Protein AF-A0A1H0U554-F1 (afdb_monomer)

Foldseek 3Di:
DKAKAAAAPPAPDLKAAQPPDDPDLLNLLQVVQAVQPQNDAQQRSLCCSCCPVVVNNVDPSVPDDPLAHCRSYYRQWMWIQDPVRGIHIDISPDPVVVCLVPDPVYHYDYRDHPPPPPD

Organism: NCBI:txid91360

Mean predicted aligned error: 6.09 Å

Solvent-acces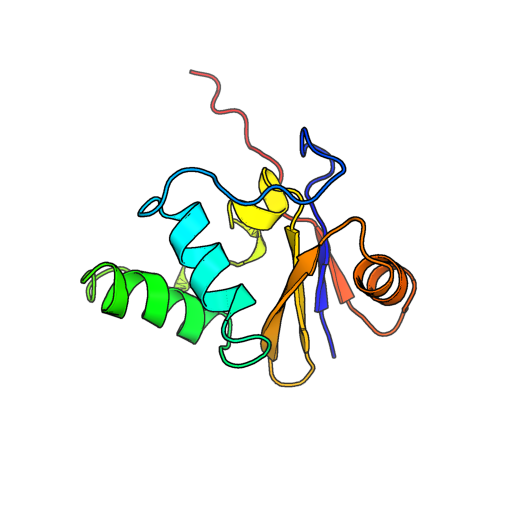sible surface area (backbone atoms only — not comparable to full-atom values): 6569 Å² total; per-residue (Å²): 109,30,33,34,33,39,45,21,90,85,27,93,38,82,47,52,53,78,63,85,53,82,86,36,75,62,24,52,54,48,54,54,28,73,76,35,59,54,68,34,34,73,67,54,42,45,41,46,54,36,30,63,75,61,66,37,73,87,58,77,52,88,79,64,52,80,50,73,37,57,45,22,41,58,23,16,25,20,37,41,27,42,68,85,47,20,31,25,66,36,44,52,70,36,71,66,40,50,50,54,69,68,36,81,78,37,44,76,40,72,20,55,72,81,76,75,77,81,128

Nearest PDB structures (foldseek):
  8fk9-assembly1_C  TM=7.932E-01  e=4.064E+00  Homo sapiens
  4j7b-assembly2_E  TM=6.480E-01  e=4.641E+00  Danio rerio
  3qur-assembly1_A-2  TM=4.393E-01  e=3.331E+00  Streptomyces wedmorensis
  3qvf-assembly1_A-2  TM=4.359E-01  e=3.559E+00  Streptomyces wedmorensis

InterPro domains:
  IPR046155 Protein of unknown function DUF6157 [PF19654] (3-116)

Secondary structure (DSSP, 8-state):
--EEEEPPTT-S-SS----SSTTSHHHHHHHHHHHSTTT-BHHHHHHIIIIIIT--TTS-GGG--GGG-HHHHHS-EEEEE-TTSBEEEEETTSHHHHHHHH-TTSEEEEPPP------

Structure (mmCIF, N/CA/C/O backbone):
data_AF-A0A1H0U554-F1
#
_entry.id   AF-A0A1H0U554-F1
#
loop_
_atom_site.group_PDB
_atom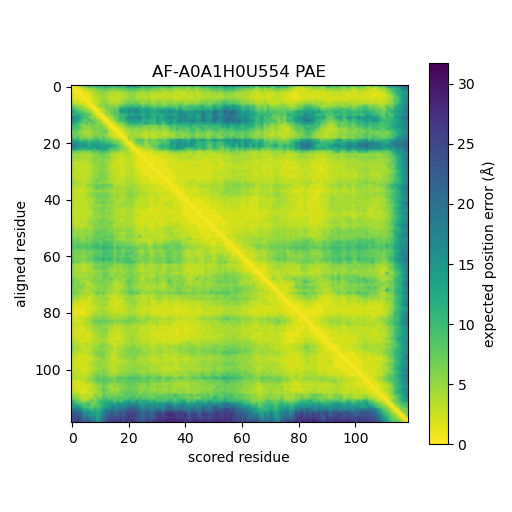_site.id
_atom_site.type_symbol
_atom_site.label_atom_id
_atom_site.label_alt_id
_atom_site.label_comp_id
_atom_site.label_asym_id
_atom_site.label_entity_id
_atom_site.label_seq_id
_atom_site.pdbx_PDB_ins_code
_atom_site.Cartn_x
_atom_site.Cartn_y
_atom_site.Cartn_z
_atom_site.occupancy
_atom_site.B_iso_or_equiv
_atom_site.auth_seq_id
_atom_site.auth_comp_id
_atom_site.auth_asym_id
_atom_site.auth_atom_id
_atom_site.pdbx_PDB_model_num
ATOM 1 N N . MET A 1 1 ? -0.968 -0.424 16.597 1.00 83.56 1 MET A N 1
ATOM 2 C CA . MET A 1 1 ? -2.000 0.418 15.942 1.00 83.56 1 MET A CA 1
ATOM 3 C C . MET A 1 1 ? -1.910 0.300 14.435 1.00 83.56 1 MET A C 1
ATOM 5 O O . MET A 1 1 ? -0.951 0.778 13.817 1.00 83.56 1 MET A O 1
ATOM 9 N N . GLU A 1 2 ? -2.939 -0.330 13.890 1.00 92.75 2 GLU A N 1
ATOM 10 C CA . GLU A 1 2 ? -3.166 -0.532 12.467 1.00 92.75 2 GLU A CA 1
ATOM 11 C C . GLU A 1 2 ? -3.671 0.742 11.795 1.00 92.75 2 GLU A C 1
ATOM 13 O O . GLU A 1 2 ? -4.188 1.661 12.442 1.00 92.75 2 GLU A O 1
ATOM 18 N N . GLN A 1 3 ? -3.475 0.834 10.484 1.00 94.12 3 GLN A N 1
ATOM 19 C CA . GLN A 1 3 ? -3.887 1.991 9.707 1.00 94.12 3 GLN A CA 1
ATOM 20 C C . GLN A 1 3 ? -4.450 1.549 8.362 1.00 94.12 3 GLN A C 1
ATOM 22 O O . GLN A 1 3 ? -3.851 0.737 7.665 1.00 94.12 3 GLN A O 1
ATOM 27 N N . LEU A 1 4 ? -5.564 2.144 7.957 1.00 92.88 4 LEU A N 1
ATOM 28 C CA . LEU A 1 4 ? -6.166 1.930 6.650 1.00 92.88 4 LEU A CA 1
ATOM 29 C C . LEU A 1 4 ? -6.064 3.215 5.844 1.00 92.88 4 LEU A C 1
ATOM 31 O O . LEU A 1 4 ? -6.585 4.253 6.250 1.00 92.88 4 LEU A O 1
ATOM 35 N N . ILE A 1 5 ? -5.418 3.151 4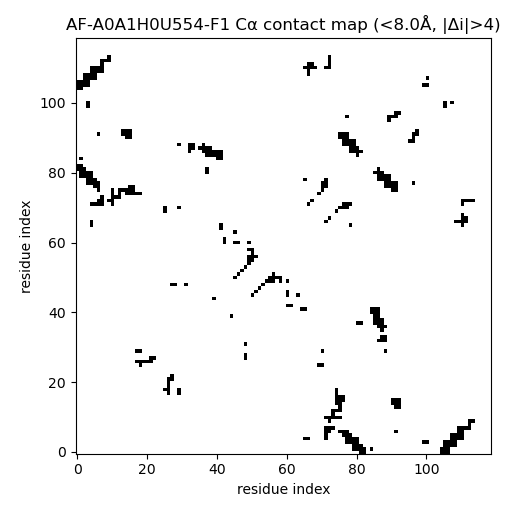.687 1.00 91.62 5 ILE A N 1
ATOM 36 C CA . ILE A 1 5 ? -5.478 4.218 3.699 1.00 91.62 5 ILE A CA 1
ATOM 37 C C . ILE A 1 5 ? -6.698 3.971 2.833 1.00 91.62 5 ILE A C 1
ATOM 39 O O . ILE A 1 5 ? -6.715 3.036 2.029 1.00 91.62 5 ILE A O 1
ATOM 43 N N . THR A 1 6 ? -7.709 4.810 3.022 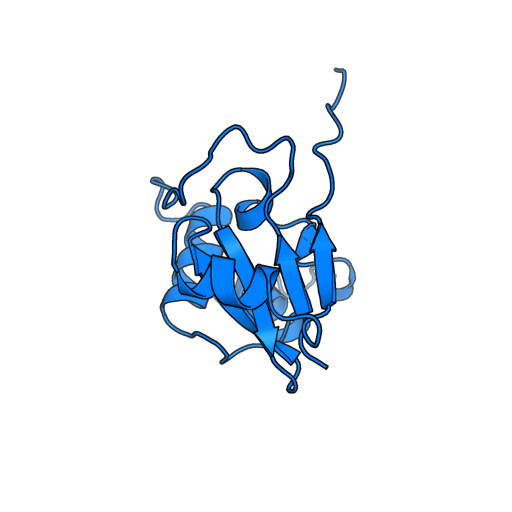1.00 89.06 6 THR A N 1
ATOM 44 C CA . THR A 1 6 ? -8.945 4.736 2.254 1.00 89.06 6 THR A CA 1
ATOM 45 C C . THR A 1 6 ? -8.746 5.345 0.874 1.00 89.06 6 THR A C 1
ATOM 47 O O . THR A 1 6 ? -7.880 6.208 0.665 1.00 89.06 6 THR A O 1
ATOM 50 N N . ILE A 1 7 ? -9.549 4.879 -0.080 1.00 85.62 7 ILE A N 1
ATOM 51 C CA . ILE A 1 7 ? -9.584 5.468 -1.417 1.00 85.62 7 ILE A CA 1
ATOM 52 C C . ILE A 1 7 ? -9.952 6.956 -1.335 1.00 85.62 7 ILE A C 1
ATOM 54 O O . ILE A 1 7 ? -10.632 7.396 -0.407 1.00 85.62 7 ILE A O 1
ATOM 58 N N . SER A 1 8 ? -9.460 7.749 -2.284 1.00 77.12 8 SER A N 1
ATOM 59 C CA . SER A 1 8 ? -9.823 9.167 -2.374 1.00 77.12 8 SER A CA 1
ATOM 60 C C . SER A 1 8 ? -11.327 9.304 -2.622 1.00 77.12 8 SER A C 1
ATOM 62 O O . SER A 1 8 ? -11.848 8.618 -3.494 1.00 77.12 8 SER A O 1
ATOM 64 N N . GLU A 1 9 ? -12.001 10.231 -1.934 1.00 65.69 9 GLU A N 1
ATOM 65 C CA . GLU A 1 9 ? -13.406 10.584 -2.228 1.00 65.69 9 GLU A CA 1
ATOM 66 C C . GLU A 1 9 ? -13.570 11.042 -3.688 1.00 65.69 9 GLU A C 1
ATOM 68 O O . GLU A 1 9 ? -14.557 10.726 -4.337 1.00 65.69 9 GLU A O 1
ATOM 73 N N . ASP A 1 10 ? -12.546 11.709 -4.234 1.00 65.75 10 ASP A N 1
ATOM 74 C CA . ASP A 1 10 ? -12.465 12.109 -5.648 1.00 65.75 10 ASP A CA 1
ATOM 75 C C . ASP A 1 10 ? -12.079 10.967 -6.618 1.00 65.75 10 ASP A C 1
ATOM 77 O O . ASP A 1 10 ? -11.713 11.233 -7.768 1.00 65.75 10 ASP A O 1
ATOM 81 N N . SER A 1 11 ? -12.030 9.706 -6.170 1.00 62.16 11 SER A N 1
ATOM 82 C CA . SER A 1 11 ? -11.699 8.592 -7.064 1.00 62.16 11 SER A CA 1
ATOM 83 C C . SER A 1 11 ? -12.857 8.377 -8.045 1.00 62.16 11 SER A C 1
ATOM 85 O O . SER A 1 11 ? -13.995 8.232 -7.609 1.00 62.16 11 SER A O 1
ATOM 87 N N . PRO A 1 12 ? -12.603 8.295 -9.364 1.00 61.19 12 PRO A N 1
ATOM 88 C CA . PRO A 1 12 ? -13.653 8.061 -10.360 1.00 61.19 12 PRO A CA 1
ATOM 89 C C . PRO A 1 12 ? -14.228 6.635 -10.309 1.00 61.19 12 PRO A C 1
ATOM 91 O O . PRO A 1 12 ? -15.078 6.283 -11.122 1.00 61.19 12 PRO A O 1
ATOM 94 N N . THR A 1 13 ? -13.720 5.793 -9.409 1.00 66.56 13 THR A N 1
ATOM 95 C CA . THR A 1 13 ? -13.935 4.349 -9.384 1.00 66.56 13 THR A CA 1
ATOM 96 C C . THR A 1 13 ? -14.373 3.898 -7.999 1.00 66.56 13 THR A C 1
ATOM 98 O O . THR A 1 13 ? -13.712 4.178 -6.997 1.00 66.56 13 THR A O 1
ATOM 101 N N . THR A 1 14 ? -15.495 3.184 -7.966 1.00 69.12 14 THR A N 1
ATOM 102 C CA . THR A 1 14 ? -16.053 2.515 -6.780 1.00 69.12 14 THR A CA 1
ATOM 103 C C . THR A 1 14 ? -15.614 1.057 -6.665 1.00 69.12 14 THR A C 1
ATOM 105 O O . THR A 1 14 ? -15.933 0.405 -5.676 1.00 69.12 14 THR A O 1
ATOM 108 N N . THR A 1 15 ? -14.877 0.559 -7.658 1.00 76.44 15 THR A N 1
ATOM 109 C CA . THR A 1 15 ? -14.323 -0.794 -7.717 1.00 76.44 15 THR A CA 1
ATOM 110 C C . THR A 1 15 ? -12.822 -0.739 -7.947 1.00 76.44 15 THR A C 1
ATOM 112 O O . THR A 1 15 ? -12.299 0.192 -8.571 1.00 76.44 15 THR A O 1
ATOM 115 N N . SER A 1 16 ? -12.128 -1.767 -7.480 1.00 83.81 16 SER A N 1
ATOM 116 C CA . SER A 1 16 ? -10.687 -1.891 -7.638 1.00 83.81 16 SER A CA 1
ATOM 117 C C . SER A 1 16 ? -10.336 -2.290 -9.063 1.00 83.81 16 SER A C 1
ATOM 119 O O . SER A 1 16 ? -10.739 -3.338 -9.556 1.00 83.81 16 SER A O 1
ATOM 121 N N . ILE A 1 17 ? -9.579 -1.437 -9.746 1.00 84.62 17 ILE A N 1
ATOM 122 C CA . ILE A 1 17 ? -9.157 -1.650 -11.130 1.00 84.62 17 ILE A CA 1
ATOM 123 C C . ILE A 1 17 ? -7.695 -2.068 -11.134 1.00 84.62 17 ILE A C 1
ATOM 125 O O . ILE A 1 17 ? -6.830 -1.365 -10.606 1.00 84.62 17 ILE A O 1
ATOM 129 N N . ILE A 1 18 ? -7.405 -3.209 -11.748 1.00 84.75 18 ILE A N 1
ATOM 130 C CA . ILE A 1 18 ? -6.031 -3.633 -12.010 1.00 84.75 18 ILE A CA 1
ATOM 131 C C . ILE A 1 18 ? -5.487 -2.746 -13.140 1.00 84.75 18 ILE A C 1
ATOM 133 O O . ILE A 1 18 ? -6.133 -2.645 -14.182 1.00 84.75 18 ILE A O 1
ATOM 137 N N . PRO A 1 19 ? -4.341 -2.064 -12.968 1.00 81.12 19 PRO A N 1
ATOM 138 C CA . PRO A 1 19 ? -3.747 -1.294 -14.057 1.00 81.12 19 PRO A CA 1
ATOM 139 C C . PRO A 1 19 ? -3.477 -2.202 -15.269 1.00 81.12 19 PRO A C 1
ATOM 141 O O . PRO A 1 19 ? -2.817 -3.217 -15.117 1.00 81.12 19 PRO A O 1
ATOM 144 N N . GLU A 1 20 ? -3.963 -1.855 -16.461 1.00 72.75 20 GLU A N 1
ATOM 145 C CA . GLU A 1 20 ? -3.868 -2.749 -17.634 1.00 72.75 20 GLU A CA 1
ATOM 146 C C . GLU A 1 20 ? -2.465 -2.810 -18.259 1.00 72.75 20 GLU A C 1
ATOM 148 O O . GLU A 1 20 ? -2.106 -3.810 -18.868 1.00 72.75 20 GLU A O 1
ATOM 153 N N . ASN A 1 21 ? -1.660 -1.753 -18.107 1.00 75.75 21 ASN A N 1
ATOM 154 C CA . ASN A 1 21 ? -0.343 -1.668 -18.741 1.00 75.75 21 ASN A CA 1
ATOM 155 C C . ASN A 1 21 ? 0.752 -2.266 -17.853 1.00 75.75 21 ASN A C 1
ATOM 157 O O . ASN A 1 21 ? 1.244 -1.599 -16.921 1.00 75.75 21 ASN A O 1
ATOM 161 N N . ASP A 1 22 ? 1.168 -3.480 -18.198 1.00 67.88 22 ASP A N 1
ATOM 162 C CA . ASP A 1 22 ? 2.341 -4.143 -17.654 1.00 67.88 22 ASP A CA 1
ATOM 163 C C . ASP A 1 22 ? 3.593 -3.275 -17.879 1.00 67.88 22 ASP A C 1
ATOM 165 O O . ASP A 1 22 ? 3.839 -2.701 -18.936 1.00 67.88 22 ASP A O 1
ATOM 169 N N . GLY A 1 23 ? 4.352 -3.041 -16.807 1.00 70.50 23 GLY A N 1
ATOM 170 C CA . GLY A 1 23 ? 5.530 -2.163 -16.832 1.00 70.50 23 GLY A CA 1
ATOM 171 C C . GLY A 1 23 ? 5.279 -0.687 -16.489 1.00 70.50 23 GLY A C 1
ATOM 172 O O . GLY A 1 23 ? 6.236 0.068 -16.287 1.00 70.50 23 GLY A O 1
ATOM 173 N N . THR A 1 24 ? 4.028 -0.247 -16.314 1.00 84.00 24 THR A N 1
ATOM 174 C CA . THR A 1 24 ? 3.770 1.088 -15.745 1.00 84.00 24 THR A CA 1
ATOM 175 C C . THR A 1 24 ? 4.003 1.119 -14.232 1.00 84.00 24 THR A C 1
ATOM 177 O O . THR A 1 24 ? 3.853 0.126 -13.522 1.00 84.00 24 THR A O 1
ATOM 180 N N . LEU A 1 25 ? 4.350 2.294 -13.688 1.00 85.12 25 LEU A N 1
ATOM 181 C CA . LEU A 1 25 ? 4.593 2.451 -12.247 1.00 85.12 25 LEU A CA 1
ATOM 182 C C . LEU A 1 25 ? 3.400 2.018 -11.362 1.00 85.12 25 LEU A C 1
ATOM 184 O O . LEU A 1 25 ? 3.656 1.461 -10.294 1.00 85.12 25 LEU A O 1
ATOM 188 N N . PRO A 1 26 ? 2.124 2.269 -11.725 1.00 86.38 26 PRO A N 1
ATOM 189 C CA . PRO A 1 26 ? 0.984 1.744 -10.977 1.00 86.38 26 PRO A CA 1
ATOM 190 C C . PRO A 1 26 ? 0.890 0.216 -11.017 1.00 86.38 26 PRO A C 1
ATOM 192 O O . PRO A 1 26 ? 0.651 -0.371 -9.965 1.00 86.38 26 PRO A O 1
ATOM 195 N N . TYR A 1 27 ? 1.128 -0.409 -12.177 1.00 89.06 27 TYR A N 1
ATOM 196 C CA . TYR A 1 27 ? 1.108 -1.868 -12.320 1.00 89.06 27 TYR A CA 1
ATOM 197 C C . TYR A 1 27 ? 2.185 -2.533 -11.469 1.00 89.06 27 TYR A C 1
ATOM 199 O O . TYR A 1 27 ? 1.879 -3.384 -10.647 1.00 89.06 27 TYR A O 1
ATOM 207 N N . LEU A 1 28 ? 3.430 -2.060 -11.565 1.00 89.56 28 LEU A N 1
ATOM 208 C CA . LEU A 1 28 ? 4.543 -2.597 -10.778 1.00 89.56 28 LEU A CA 1
ATOM 209 C C . LEU A 1 28 ? 4.264 -2.533 -9.266 1.00 89.56 28 LEU A C 1
ATOM 211 O O . LEU A 1 28 ? 4.567 -3.456 -8.516 1.00 89.56 28 LEU A O 1
ATOM 215 N N . LYS A 1 29 ? 3.668 -1.428 -8.804 1.00 89.69 29 LYS A N 1
ATOM 216 C CA . LYS A 1 29 ? 3.265 -1.262 -7.400 1.00 89.69 29 LYS A CA 1
ATOM 217 C C . LYS A 1 29 ? 2.167 -2.243 -7.000 1.00 89.69 29 LYS A C 1
ATOM 219 O O . LYS A 1 29 ? 2.211 -2.758 -5.889 1.00 89.69 29 LYS A O 1
ATOM 224 N N . TYR A 1 30 ? 1.194 -2.455 -7.881 1.00 91.56 30 TYR A N 1
ATOM 225 C CA . TYR A 1 30 ? 0.125 -3.426 -7.683 1.00 91.56 30 TYR A CA 1
ATOM 226 C C . TYR A 1 30 ? 0.692 -4.847 -7.593 1.00 91.56 30 TYR A C 1
ATOM 228 O O . TYR A 1 30 ? 0.471 -5.524 -6.595 1.00 91.56 30 TYR A O 1
ATOM 236 N N . GLU A 1 31 ? 1.502 -5.249 -8.570 1.00 91.38 31 GLU A N 1
ATOM 237 C CA . GLU A 1 31 ? 2.097 -6.582 -8.688 1.00 91.38 31 GLU A CA 1
ATOM 238 C C . GLU A 1 31 ? 2.933 -6.968 -7.456 1.00 91.38 31 GLU A C 1
ATOM 240 O O . GLU A 1 31 ? 2.789 -8.066 -6.914 1.00 91.38 31 GLU A O 1
ATOM 245 N N . ILE A 1 32 ? 3.772 -6.052 -6.961 1.00 91.19 32 ILE A N 1
ATOM 246 C CA . ILE A 1 32 ? 4.606 -6.301 -5.776 1.00 91.19 32 ILE A CA 1
ATOM 247 C C . ILE A 1 32 ? 3.744 -6.511 -4.529 1.00 91.19 32 ILE A C 1
ATOM 249 O O . ILE A 1 32 ? 4.027 -7.415 -3.744 1.00 91.19 32 ILE A O 1
ATOM 253 N N . LEU A 1 33 ? 2.703 -5.693 -4.344 1.00 91.81 33 LEU A N 1
ATOM 254 C CA . LEU A 1 33 ? 1.867 -5.728 -3.142 1.00 91.81 33 LEU A CA 1
ATOM 255 C C . LEU A 1 33 ? 0.852 -6.867 -3.153 1.00 91.81 33 LEU A C 1
ATOM 257 O O . LEU A 1 33 ? 0.588 -7.425 -2.091 1.00 91.81 33 LEU A O 1
ATOM 261 N N . ILE A 1 34 ? 0.309 -7.226 -4.320 1.00 90.62 34 ILE A N 1
ATOM 262 C CA . ILE A 1 34 ? -0.608 -8.363 -4.442 1.00 90.62 34 ILE A CA 1
ATOM 263 C C . ILE A 1 34 ? 0.131 -9.691 -4.252 1.00 90.62 34 ILE A C 1
ATOM 265 O O . ILE A 1 34 ? -0.398 -10.597 -3.618 1.00 90.62 34 ILE A O 1
ATOM 269 N N . SER A 1 35 ? 1.374 -9.784 -4.736 1.00 91.88 35 SER A N 1
ATOM 270 C CA . SER A 1 35 ? 2.194 -10.993 -4.595 1.00 91.88 35 SER A CA 1
ATOM 271 C C . SER A 1 35 ? 2.809 -11.132 -3.200 1.00 91.88 35 SER A C 1
ATOM 273 O O . SER A 1 35 ? 3.122 -12.240 -2.780 1.00 91.88 35 SER A O 1
ATOM 275 N N . ASN A 1 36 ? 2.991 -10.021 -2.472 1.00 92.62 36 ASN A N 1
ATOM 276 C CA . ASN A 1 36 ? 3.676 -9.996 -1.175 1.00 92.62 36 ASN A CA 1
ATOM 277 C C . ASN A 1 36 ? 2.898 -9.190 -0.113 1.00 92.62 36 ASN A C 1
ATOM 279 O O . ASN A 1 36 ? 3.410 -8.186 0.407 1.00 92.62 36 ASN A O 1
ATOM 283 N N . PRO A 1 37 ? 1.669 -9.603 0.244 1.00 92.19 37 PRO A N 1
ATOM 284 C CA . PRO A 1 37 ? 0.884 -8.916 1.263 1.00 92.19 37 PRO A CA 1
ATOM 285 C C . PRO A 1 37 ? 1.584 -8.990 2.628 1.00 92.19 37 PRO A C 1
ATOM 287 O O . PRO A 1 37 ? 2.042 -10.048 3.053 1.00 92.19 37 PRO A O 1
ATOM 290 N N . TYR A 1 38 ? 1.683 -7.856 3.326 1.00 92.44 38 TYR A N 1
ATOM 291 C CA . TYR A 1 38 ? 2.366 -7.719 4.622 1.00 92.44 38 TYR A CA 1
ATOM 292 C C . TYR A 1 38 ? 3.835 -8.181 4.629 1.00 92.44 38 TYR A C 1
ATOM 294 O O . TYR A 1 38 ? 4.384 -8.560 5.670 1.00 92.44 38 TYR A O 1
ATOM 302 N N . CYS A 1 39 ? 4.504 -8.131 3.479 1.00 93.19 39 CYS A N 1
ATOM 303 C CA . CYS A 1 39 ? 5.934 -8.403 3.404 1.00 93.19 39 CYS A CA 1
ATOM 304 C C . CYS A 1 39 ? 6.753 -7.141 3.700 1.00 93.19 39 CYS A C 1
ATOM 306 O O . CYS A 1 39 ? 7.645 -7.172 4.544 1.00 93.19 39 CYS A O 1
ATOM 308 N N . TYR A 1 40 ? 6.385 -6.023 3.071 1.00 92.44 40 TYR A N 1
ATOM 309 C CA . TYR A 1 40 ? 7.165 -4.787 3.079 1.00 92.44 40 TYR A CA 1
ATOM 310 C C . TYR A 1 40 ? 6.583 -3.721 4.004 1.00 92.44 40 TYR A C 1
ATOM 312 O O . TYR A 1 40 ? 5.366 -3.598 4.138 1.00 92.44 40 TYR A O 1
ATOM 320 N N . THR A 1 41 ? 7.448 -2.891 4.581 1.00 93.06 41 THR A N 1
ATOM 321 C CA . THR A 1 41 ? 7.064 -1.596 5.168 1.00 93.06 41 THR A CA 1
ATOM 322 C C . THR A 1 41 ? 6.954 -0.494 4.101 1.00 93.06 41 THR A C 1
ATOM 324 O O . THR A 1 41 ? 7.382 -0.686 2.964 1.00 93.06 41 THR A O 1
ATOM 327 N N . GLU A 1 42 ? 6.407 0.689 4.437 1.00 90.12 42 GLU A N 1
ATOM 328 C CA . GLU A 1 42 ? 6.304 1.834 3.499 1.00 90.12 42 GLU A CA 1
ATOM 329 C C . GLU A 1 42 ? 7.6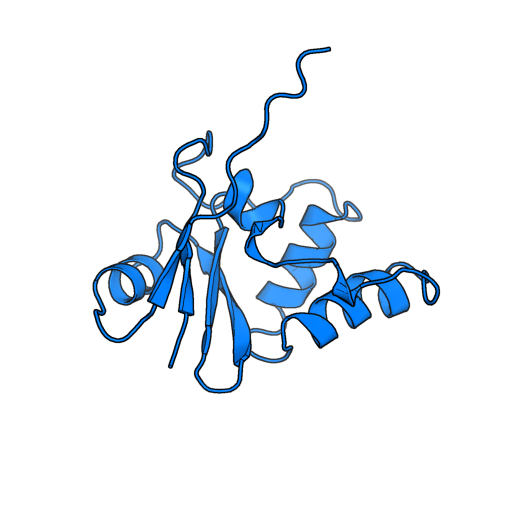48 2.142 2.816 1.00 90.12 42 GLU A C 1
ATOM 331 O O . GLU A 1 42 ? 7.721 2.257 1.590 1.00 90.12 42 GLU A O 1
ATOM 336 N N . LEU A 1 43 ? 8.719 2.251 3.607 1.00 90.94 43 LEU A N 1
ATOM 337 C CA . LEU A 1 43 ? 10.046 2.591 3.103 1.00 90.94 43 LEU A CA 1
ATOM 338 C C . LEU A 1 43 ? 10.631 1.465 2.245 1.00 90.94 43 LEU A C 1
ATOM 340 O O . LEU A 1 43 ? 11.144 1.731 1.159 1.00 90.94 43 LEU A O 1
ATOM 344 N N . GLU A 1 44 ? 10.554 0.219 2.717 1.00 92.56 44 GLU A N 1
ATOM 345 C CA . GLU A 1 44 ? 11.063 -0.950 1.991 1.00 92.56 44 GLU A CA 1
ATOM 346 C C . GLU A 1 44 ? 10.341 -1.145 0.665 1.00 92.56 44 GLU A C 1
ATOM 348 O O . GLU A 1 44 ? 10.986 -1.391 -0.348 1.00 92.56 44 GLU A O 1
ATOM 353 N N . PHE A 1 45 ? 9.028 -0.934 0.638 1.00 92.88 45 PHE A N 1
ATOM 354 C CA . PHE A 1 45 ? 8.245 -0.997 -0.585 1.00 92.88 45 PHE A CA 1
ATOM 355 C C . PHE A 1 45 ? 8.714 0.034 -1.618 1.00 92.88 45 PHE A C 1
ATOM 357 O O . PHE A 1 45 ? 8.933 -0.304 -2.782 1.00 92.88 45 PHE A O 1
ATOM 364 N N . PHE A 1 46 ? 8.914 1.297 -1.224 1.00 91.75 46 PHE A N 1
ATOM 365 C CA . PHE A 1 46 ? 9.420 2.304 -2.162 1.00 91.75 46 PHE A CA 1
ATOM 366 C C . PHE A 1 46 ? 10.873 2.037 -2.581 1.00 91.75 46 PHE A C 1
ATOM 368 O O . PHE A 1 46 ? 11.217 2.325 -3.729 1.00 91.75 46 PHE A O 1
ATOM 375 N N . LYS A 1 47 ? 11.699 1.453 -1.705 1.00 91.88 47 LYS A N 1
ATOM 376 C CA . LYS A 1 47 ? 13.045 0.940 -2.025 1.00 91.88 47 LYS A CA 1
ATOM 377 C C . LYS A 1 47 ? 12.964 -0.143 -3.099 1.00 91.88 47 LYS A C 1
ATOM 379 O O . LYS A 1 47 ? 13.574 0.009 -4.150 1.00 91.88 47 LYS A O 1
ATOM 384 N N . GLU A 1 48 ? 12.152 -1.170 -2.892 1.00 92.06 48 GLU A N 1
ATOM 385 C CA . GLU A 1 48 ? 11.976 -2.282 -3.829 1.00 92.06 48 GLU A CA 1
ATOM 386 C C . GLU A 1 48 ? 11.483 -1.780 -5.195 1.00 92.06 48 GLU A C 1
ATOM 388 O O . GLU A 1 48 ? 12.079 -2.048 -6.237 1.00 92.06 48 GLU A O 1
ATOM 393 N N . VAL A 1 49 ? 10.448 -0.936 -5.205 1.00 91.06 49 VAL A N 1
ATOM 394 C CA . VAL A 1 49 ? 9.893 -0.378 -6.446 1.00 91.06 49 VAL A CA 1
ATOM 395 C C . VAL A 1 49 ? 10.907 0.506 -7.176 1.00 91.06 49 VAL A C 1
ATOM 397 O O . VAL A 1 49 ? 11.051 0.406 -8.393 1.00 91.06 49 VAL A O 1
ATOM 400 N N . HIS A 1 50 ? 11.569 1.440 -6.486 1.00 90.44 50 HIS A N 1
ATOM 401 C CA . HIS A 1 50 ? 12.377 2.467 -7.148 1.00 90.44 50 HIS A CA 1
ATOM 402 C C . HIS A 1 50 ? 13.854 2.098 -7.287 1.00 90.44 50 HIS A C 1
ATOM 404 O O . HIS A 1 50 ? 14.442 2.379 -8.330 1.00 90.44 50 HIS A O 1
ATOM 410 N N . HIS A 1 51 ? 14.466 1.507 -6.266 1.00 91.75 51 HIS A N 1
ATOM 411 C CA . HIS A 1 51 ? 15.886 1.154 -6.272 1.00 91.75 51 HIS A CA 1
ATOM 412 C C . HIS A 1 51 ? 16.112 -0.179 -6.975 1.00 91.75 51 HIS A C 1
ATOM 414 O O . HIS A 1 51 ? 16.949 -0.223 -7.867 1.00 91.75 51 HIS A O 1
ATOM 420 N N . VAL A 1 52 ? 15.338 -1.215 -6.642 1.00 89.69 52 VAL A N 1
ATOM 421 C CA . VAL A 1 52 ? 15.525 -2.564 -7.205 1.00 89.69 52 VAL A CA 1
ATOM 422 C C . VAL A 1 52 ? 14.882 -2.663 -8.587 1.00 89.69 52 VAL A C 1
ATOM 424 O O . VAL A 1 52 ? 15.573 -2.788 -9.594 1.00 89.69 52 VAL A O 1
ATOM 427 N N . LYS A 1 53 ? 13.558 -2.519 -8.674 1.00 89.00 53 LYS A N 1
ATOM 428 C CA . LYS A 1 53 ? 12.815 -2.765 -9.922 1.00 89.00 53 LYS A CA 1
ATOM 429 C C . LYS A 1 53 ? 13.027 -1.696 -10.991 1.00 89.00 53 LYS A C 1
ATOM 431 O O . LYS A 1 53 ? 13.024 -2.004 -12.176 1.00 89.00 53 LYS A O 1
ATOM 436 N N . ARG A 1 54 ? 13.205 -0.430 -10.596 1.00 88.62 54 ARG A N 1
ATOM 437 C CA . ARG A 1 54 ? 13.440 0.686 -11.535 1.00 88.62 54 ARG A CA 1
ATOM 438 C C . ARG A 1 54 ? 14.903 1.088 -11.682 1.00 88.62 54 ARG A C 1
ATOM 440 O O . ARG A 1 54 ? 15.169 2.004 -12.458 1.00 88.62 54 ARG A O 1
ATOM 447 N N . ASN A 1 55 ? 15.814 0.459 -10.940 1.00 89.88 55 ASN A N 1
ATOM 448 C CA . ASN A 1 55 ? 17.242 0.772 -10.947 1.00 89.88 55 ASN A CA 1
ATOM 449 C C . ASN A 1 55 ? 17.549 2.274 -10.729 1.00 89.88 55 ASN A C 1
ATOM 451 O O . ASN A 1 55 ? 18.336 2.886 -11.449 1.00 89.88 55 ASN A O 1
ATOM 455 N N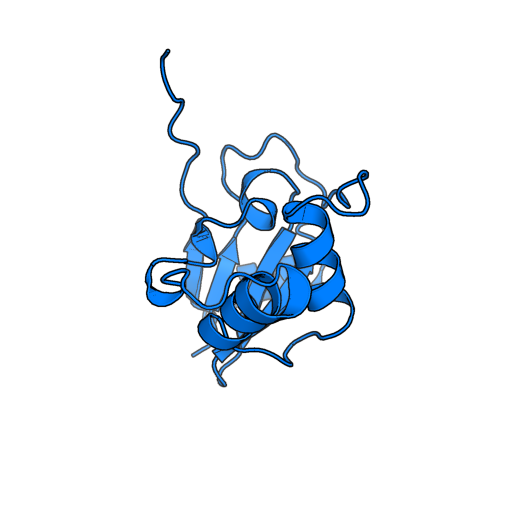 . LYS A 1 56 ? 16.872 2.911 -9.759 1.00 89.69 56 LYS A N 1
ATOM 456 C CA . LYS A 1 56 ? 17.070 4.329 -9.386 1.00 89.69 56 LYS A CA 1
ATOM 457 C C . LYS A 1 56 ? 17.550 4.484 -7.936 1.00 89.69 56 LYS A C 1
ATOM 459 O O . LYS A 1 56 ? 16.832 5.090 -7.137 1.00 89.69 56 LYS A O 1
ATOM 464 N N . PRO A 1 57 ? 18.750 3.993 -7.580 1.00 87.44 57 PRO A N 1
ATOM 465 C CA . PRO A 1 57 ? 19.247 3.994 -6.198 1.00 87.44 57 PRO A CA 1
ATOM 466 C C . PRO A 1 57 ? 19.410 5.401 -5.596 1.00 87.44 57 PRO A C 1
ATOM 468 O O . PRO A 1 57 ? 19.254 5.588 -4.395 1.00 87.44 57 PRO A O 1
ATOM 471 N N . HIS A 1 58 ? 19.655 6.423 -6.421 1.00 87.44 58 HIS A N 1
ATOM 472 C CA . HIS A 1 58 ? 19.839 7.809 -5.963 1.00 87.44 58 HIS A CA 1
ATOM 473 C C . HIS A 1 58 ? 18.529 8.551 -5.653 1.00 87.44 58 HIS A C 1
ATOM 475 O O . HIS A 1 58 ? 18.544 9.713 -5.241 1.00 87.44 58 HIS A O 1
ATOM 481 N N . LEU A 1 59 ? 17.374 7.923 -5.884 1.00 88.12 59 LEU A N 1
ATOM 482 C CA . LEU A 1 59 ? 16.087 8.561 -5.656 1.00 88.12 59 LEU A CA 1
ATOM 483 C C . LEU A 1 59 ? 15.792 8.639 -4.153 1.00 88.12 59 LEU A C 1
ATOM 485 O O . LEU A 1 59 ? 15.797 7.618 -3.464 1.00 88.12 59 LEU A O 1
ATOM 489 N N . LYS A 1 60 ? 15.470 9.841 -3.659 1.00 87.62 60 LYS A N 1
ATOM 490 C CA . LYS A 1 60 ? 15.066 10.072 -2.262 1.00 87.62 60 LYS A CA 1
ATOM 491 C C . LYS A 1 60 ? 13.677 9.497 -1.986 1.00 87.62 60 LYS A C 1
ATOM 493 O O . LYS A 1 60 ? 12.662 10.189 -2.127 1.00 87.62 60 LYS A O 1
ATOM 498 N N . ILE A 1 61 ? 13.635 8.225 -1.600 1.00 87.12 61 ILE A N 1
ATOM 499 C CA . ILE A 1 61 ? 12.384 7.515 -1.324 1.00 87.12 61 ILE A CA 1
ATOM 500 C C . ILE A 1 61 ? 11.709 7.948 -0.015 1.00 87.12 61 ILE A C 1
ATOM 502 O O . ILE A 1 61 ? 10.500 7.796 0.111 1.00 87.12 61 ILE A O 1
ATOM 506 N N . ASP A 1 62 ? 12.434 8.586 0.907 1.00 82.31 62 ASP A N 1
ATOM 507 C CA . ASP A 1 62 ? 11.903 9.036 2.207 1.00 82.31 62 ASP A CA 1
ATOM 508 C C . ASP A 1 62 ? 10.822 10.119 2.076 1.00 82.31 62 ASP A C 1
ATOM 510 O O . ASP A 1 62 ? 10.083 10.402 3.018 1.00 82.31 62 ASP A O 1
ATOM 514 N N . SER A 1 63 ? 10.722 10.741 0.898 1.00 81.75 63 SER A N 1
ATOM 515 C CA . SER A 1 63 ? 9.687 11.722 0.555 1.00 81.75 63 SER A CA 1
ATOM 516 C C . SER A 1 63 ? 8.389 11.087 0.038 1.00 81.75 63 SER A C 1
ATOM 518 O O . SER A 1 63 ? 7.355 11.760 -0.049 1.00 81.75 63 SER A O 1
ATOM 520 N N . TYR A 1 64 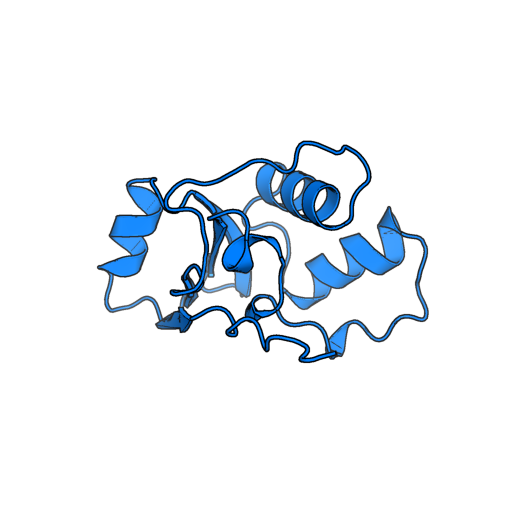? 8.421 9.798 -0.309 1.00 85.62 64 TYR A N 1
ATOM 521 C CA . TYR A 1 64 ? 7.259 9.078 -0.805 1.00 85.62 64 TYR A CA 1
ATOM 522 C C . TYR A 1 64 ? 6.349 8.698 0.359 1.00 85.62 64 TYR A C 1
ATOM 524 O O . TYR A 1 64 ? 6.780 8.451 1.483 1.00 85.62 64 TYR A O 1
ATOM 532 N N . ARG A 1 65 ? 5.048 8.717 0.086 1.00 86.62 65 ARG A N 1
ATOM 533 C CA . ARG A 1 65 ? 3.998 8.406 1.055 1.00 86.62 65 ARG A CA 1
ATOM 534 C C . ARG A 1 65 ? 2.978 7.513 0.378 1.00 86.62 65 ARG A C 1
ATOM 536 O O . ARG A 1 65 ? 2.580 7.805 -0.755 1.00 86.62 65 ARG A O 1
ATOM 543 N N . LEU A 1 66 ? 2.491 6.491 1.071 1.00 85.81 66 LEU A N 1
ATOM 544 C CA . LEU A 1 66 ? 1.455 5.586 0.560 1.00 85.81 66 LEU A CA 1
ATOM 545 C C . LEU A 1 66 ? 0.177 6.351 0.179 1.00 85.81 66 LEU A C 1
ATOM 547 O O . LEU A 1 66 ? -0.429 6.090 -0.854 1.00 85.81 66 LEU A O 1
ATOM 551 N N . ARG A 1 67 ? -0.156 7.414 0.924 1.00 85.81 67 ARG A N 1
ATOM 552 C CA . ARG A 1 67 ? -1.289 8.317 0.633 1.00 85.81 67 ARG A CA 1
ATOM 553 C C . ARG A 1 67 ? -1.198 9.050 -0.715 1.00 85.81 67 ARG A C 1
ATOM 555 O O . ARG A 1 67 ? -2.198 9.594 -1.177 1.00 85.81 67 ARG A O 1
ATOM 562 N N . ARG A 1 68 ? -0.007 9.116 -1.329 1.00 82.44 68 ARG A N 1
ATOM 563 C CA . ARG A 1 68 ? 0.236 9.688 -2.672 1.00 82.44 68 ARG A CA 1
ATOM 564 C C . ARG A 1 68 ? 0.213 8.640 -3.779 1.00 82.44 68 ARG A C 1
ATOM 566 O O . ARG A 1 68 ? 0.393 9.001 -4.941 1.00 82.44 68 ARG A O 1
ATOM 573 N N . MET A 1 69 ? 0.055 7.360 -3.454 1.00 82.06 69 MET A N 1
ATOM 574 C CA . MET A 1 69 ? 0.063 6.309 -4.462 1.00 82.06 69 MET A CA 1
ATOM 575 C C . MET A 1 69 ? -1.100 6.474 -5.438 1.00 82.06 69 MET A C 1
ATOM 577 O O . MET A 1 69 ? -2.193 6.895 -5.074 1.00 82.06 69 MET A O 1
ATOM 581 N N . HIS A 1 70 ? -0.855 6.103 -6.695 1.00 80.44 70 HIS A N 1
ATOM 582 C CA . HIS A 1 70 ? -1.894 6.100 -7.721 1.00 80.44 70 HIS A CA 1
ATOM 583 C C . HIS A 1 70 ? -2.999 5.088 -7.397 1.00 80.44 70 HIS A C 1
ATOM 585 O O . HIS A 1 70 ? -4.155 5.363 -7.691 1.00 80.44 70 HIS A O 1
ATOM 591 N N . LEU A 1 71 ? -2.644 3.967 -6.755 1.00 82.00 71 LEU A N 1
ATOM 592 C CA . LEU A 1 71 ? -3.560 2.881 -6.400 1.00 82.00 71 LEU A CA 1
ATOM 593 C C . LEU A 1 71 ? -4.793 3.366 -5.600 1.00 82.00 71 LEU A C 1
ATOM 595 O O . LEU A 1 71 ? -5.892 3.297 -6.150 1.00 82.00 71 LEU A O 1
ATOM 599 N N . PRO A 1 72 ? -4.644 3.989 -4.415 1.00 78.44 72 PRO A N 1
ATOM 600 C CA . PRO A 1 72 ? -5.778 4.525 -3.655 1.00 78.44 72 PRO A CA 1
ATOM 601 C C . PRO A 1 72 ? -6.395 5.801 -4.248 1.00 78.44 72 PRO A C 1
ATOM 603 O O . PRO A 1 72 ? -7.473 6.216 -3.833 1.00 78.44 72 PRO A O 1
ATOM 606 N N . LYS A 1 73 ? -5.732 6.462 -5.206 1.00 79.19 73 LYS A N 1
ATOM 607 C CA . LYS A 1 73 ? -6.212 7.727 -5.794 1.00 79.19 73 LYS A CA 1
ATOM 608 C C . LYS A 1 73 ? -6.989 7.586 -7.103 1.00 79.19 73 LYS A C 1
ATOM 610 O O . LYS A 1 73 ? -7.667 8.534 -7.484 1.00 79.19 73 LYS A O 1
ATOM 615 N N . ARG A 1 74 ? -6.789 6.500 -7.852 1.00 77.25 74 ARG A N 1
ATOM 616 C CA . ARG A 1 74 ? -7.366 6.313 -9.199 1.00 77.25 74 ARG A CA 1
ATOM 617 C C . ARG A 1 74 ? -7.874 4.902 -9.467 1.00 77.25 74 ARG A C 1
ATOM 619 O O . ARG A 1 74 ? -8.717 4.734 -10.337 1.00 77.25 74 ARG A O 1
ATOM 626 N N . PHE A 1 75 ? -7.341 3.905 -8.768 1.00 82.44 75 PHE A N 1
ATOM 627 C CA . PHE A 1 75 ? -7.581 2.500 -9.087 1.00 82.44 75 PHE A CA 1
ATOM 628 C C . PHE A 1 75 ? -8.432 1.786 -8.032 1.00 82.44 75 PHE A C 1
ATOM 630 O O . PHE A 1 75 ? -8.530 0.574 -8.091 1.00 82.44 75 PHE A O 1
ATOM 637 N N . GLY A 1 76 ? -9.021 2.491 -7.061 1.00 85.38 76 GLY A N 1
ATOM 638 C CA . GLY A 1 76 ? -9.929 1.871 -6.087 1.00 85.38 76 GLY A CA 1
ATOM 639 C C . GLY A 1 76 ? -9.265 0.957 -5.045 1.00 85.38 76 GLY A C 1
ATOM 640 O O . GLY A 1 76 ? -9.958 0.286 -4.299 1.00 85.38 76 GLY A O 1
ATOM 641 N N . TRP A 1 77 ? -7.936 0.938 -4.920 1.00 89.75 77 TRP A N 1
ATOM 642 C CA . TRP A 1 77 ? -7.262 0.047 -3.965 1.00 89.75 77 TRP A CA 1
ATOM 643 C C . TRP A 1 77 ? -6.995 0.729 -2.625 1.00 89.75 77 TRP A C 1
ATOM 645 O O . TRP A 1 77 ? -6.224 1.689 -2.560 1.00 89.75 77 TRP A O 1
ATOM 655 N N . GLY A 1 78 ? -7.555 0.194 -1.543 1.00 91.25 78 GLY A N 1
ATOM 656 C CA . GLY A 1 78 ? -7.155 0.544 -0.183 1.00 91.25 78 GLY A CA 1
ATOM 657 C C . GLY A 1 78 ? -5.768 -0.001 0.157 1.00 91.25 78 GLY A C 1
ATOM 658 O O . GLY A 1 78 ? -5.332 -1.005 -0.405 1.00 91.25 78 GLY A O 1
ATOM 659 N N . VAL A 1 79 ? -5.065 0.641 1.092 1.00 93.12 79 VAL A N 1
ATOM 660 C CA . VAL A 1 79 ? -3.795 0.114 1.630 1.00 93.12 79 VAL A CA 1
ATOM 661 C C . VAL A 1 79 ? -3.941 -0.100 3.125 1.00 93.12 79 VAL A C 1
ATOM 663 O O . VAL A 1 79 ? -4.103 0.864 3.870 1.00 93.12 79 VAL A O 1
ATOM 666 N N . HIS A 1 80 ? -3.858 -1.346 3.571 1.00 94.62 80 HIS A N 1
ATOM 667 C CA . HIS A 1 80 ? -3.833 -1.676 4.987 1.00 94.62 80 HIS A CA 1
ATOM 668 C C . HIS A 1 80 ? -2.395 -1.766 5.489 1.00 94.62 80 HIS A C 1
ATOM 670 O O . HIS A 1 80 ? -1.531 -2.344 4.833 1.00 94.62 80 HIS A O 1
ATOM 676 N N . ILE A 1 81 ? -2.150 -1.171 6.648 1.00 94.56 81 ILE A N 1
ATOM 677 C CA . ILE A 1 81 ? -0.879 -1.152 7.358 1.00 94.56 81 ILE A CA 1
ATOM 678 C C . ILE A 1 81 ? -1.136 -1.828 8.698 1.00 94.56 81 ILE A C 1
ATOM 680 O O . ILE A 1 81 ? -1.822 -1.263 9.550 1.00 94.56 81 ILE A O 1
ATOM 684 N N . ASN A 1 82 ? -0.575 -3.016 8.886 1.00 93.50 82 ASN A N 1
ATOM 685 C CA . ASN A 1 82 ? -0.746 -3.755 10.131 1.00 93.50 82 ASN A CA 1
ATOM 686 C C . ASN A 1 82 ? 0.074 -3.140 11.280 1.00 93.50 82 ASN A C 1
ATOM 688 O O . ASN A 1 82 ? 0.798 -2.147 11.124 1.00 93.50 82 ASN A O 1
ATOM 692 N N . GLU A 1 83 ? -0.005 -3.756 12.456 1.00 92.00 83 GLU A N 1
ATOM 693 C CA . GLU A 1 83 ? 0.697 -3.290 13.653 1.00 92.00 83 GLU A CA 1
ATOM 694 C C . GLU A 1 83 ? 2.219 -3.238 13.499 1.00 92.00 83 GLU A C 1
ATOM 696 O O . GLU A 1 83 ? 2.867 -2.341 14.039 1.00 92.00 83 GLU A O 1
ATOM 701 N N . GLN A 1 84 ? 2.778 -4.141 12.697 1.00 91.88 84 GLN A N 1
ATOM 702 C CA . GLN A 1 84 ? 4.199 -4.227 12.372 1.00 91.88 84 GLN A CA 1
ATOM 703 C C . GLN A 1 84 ? 4.620 -3.253 11.257 1.00 91.88 84 GLN A C 1
ATOM 705 O O . GLN A 1 84 ? 5.735 -3.349 10.751 1.00 91.88 84 GLN A O 1
ATOM 710 N N . LYS A 1 85 ? 3.750 -2.315 10.855 1.00 90.94 85 LYS A N 1
ATOM 711 C CA . LYS A 1 85 ? 3.971 -1.356 9.755 1.00 90.94 85 LYS A CA 1
ATOM 712 C C . LYS A 1 85 ? 4.141 -1.994 8.378 1.00 90.94 85 LYS A C 1
ATOM 714 O O . LYS A 1 85 ? 4.588 -1.321 7.447 1.00 90.94 85 LYS A O 1
ATOM 719 N N . LYS A 1 86 ? 3.747 -3.256 8.235 1.00 94.56 86 LYS A N 1
ATOM 720 C CA . LYS A 1 86 ? 3.762 -3.985 6.971 1.00 94.56 86 LYS A CA 1
ATOM 721 C C . LYS A 1 86 ? 2.484 -3.707 6.201 1.00 94.56 86 LYS A C 1
ATOM 723 O O . LYS A 1 86 ? 1.419 -3.551 6.798 1.00 94.56 86 LYS A O 1
ATOM 728 N N . ILE A 1 87 ? 2.601 -3.641 4.882 1.00 94.69 87 ILE A N 1
ATOM 729 C CA . ILE A 1 87 ? 1.538 -3.119 4.028 1.00 94.69 87 ILE A CA 1
ATOM 730 C C . ILE A 1 87 ? 0.955 -4.188 3.109 1.00 94.69 87 ILE A C 1
ATOM 732 O O . ILE A 1 87 ? 1.666 -5.065 2.622 1.00 94.69 87 ILE A O 1
ATOM 736 N N . ALA A 1 88 ? -0.341 -4.087 2.847 1.00 94.06 88 ALA A N 1
ATOM 737 C CA . ALA A 1 88 ? -1.057 -4.892 1.867 1.00 94.06 88 ALA A CA 1
ATOM 738 C C . ALA A 1 88 ? -2.079 -4.018 1.136 1.00 94.06 88 ALA A C 1
ATOM 740 O O . ALA A 1 88 ? -2.637 -3.086 1.721 1.00 94.06 88 ALA A O 1
ATOM 741 N N . ILE A 1 89 ? -2.325 -4.307 -0.141 1.00 93.06 89 ILE A N 1
ATOM 742 C CA . ILE A 1 89 ? -3.430 -3.686 -0.876 1.00 93.06 89 ILE A CA 1
ATOM 743 C C . ILE A 1 89 ? -4.692 -4.514 -0.703 1.00 93.06 89 ILE A C 1
ATOM 745 O O . ILE A 1 89 ? -4.637 -5.741 -0.677 1.00 93.06 89 ILE A O 1
ATOM 749 N N . ILE A 1 90 ? -5.823 -3.832 -0.573 1.00 92.31 90 ILE A N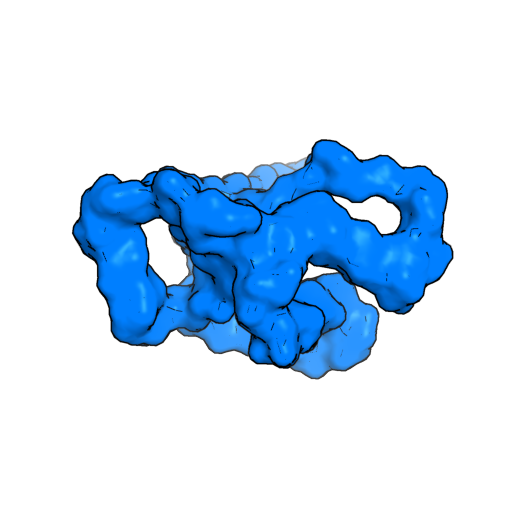 1
ATOM 750 C CA . ILE A 1 90 ? -7.126 -4.457 -0.376 1.00 92.31 90 ILE A CA 1
ATOM 751 C C . ILE A 1 90 ? -8.110 -3.813 -1.352 1.00 92.31 90 ILE A C 1
ATOM 753 O O . ILE A 1 90 ? -8.147 -2.579 -1.427 1.00 92.31 90 ILE A O 1
ATOM 757 N N . PRO A 1 91 ? -8.907 -4.606 -2.088 1.00 90.75 91 PRO A N 1
ATOM 758 C CA . PRO A 1 91 ? -9.920 -4.048 -2.964 1.00 90.75 91 PRO A CA 1
ATOM 759 C C . PRO A 1 91 ? -10.975 -3.267 -2.166 1.00 90.75 91 PRO A C 1
ATOM 761 O O . PRO A 1 91 ? -11.454 -3.786 -1.153 1.00 90.75 91 PRO A O 1
ATOM 764 N N . CYS A 1 92 ? -11.364 -2.060 -2.588 1.00 88.12 92 CYS A N 1
ATOM 765 C CA . CYS A 1 92 ? -12.360 -1.257 -1.862 1.00 88.12 92 CYS A CA 1
ATOM 766 C C . CYS A 1 92 ? -13.744 -1.919 -1.773 1.00 88.12 92 CYS A C 1
ATOM 768 O O . CYS A 1 92 ? -14.458 -1.719 -0.794 1.00 88.12 92 CYS A O 1
ATOM 770 N N . GLU A 1 93 ? -14.106 -2.739 -2.757 1.00 86.06 93 GLU A N 1
ATOM 771 C CA . GLU A 1 93 ? -15.351 -3.505 -2.810 1.00 86.06 93 GLU A CA 1
ATOM 772 C C . GLU A 1 93 ? -15.338 -4.753 -1.914 1.00 86.06 93 GLU A C 1
ATOM 774 O O . GLU A 1 93 ? -16.367 -5.397 -1.723 1.00 86.06 93 GLU A O 1
ATOM 779 N N . SER A 1 94 ? -14.176 -5.131 -1.374 1.00 88.94 94 SER A N 1
ATOM 780 C CA . SER A 1 94 ? -14.054 -6.357 -0.590 1.00 88.94 94 SER A CA 1
ATOM 781 C C . SER A 1 94 ? -14.660 -6.210 0.808 1.00 88.94 94 SER A C 1
ATOM 783 O O . SER A 1 94 ? -14.530 -5.179 1.472 1.00 88.94 94 SER A O 1
ATOM 785 N N . ALA A 1 95 ? -15.228 -7.305 1.323 1.00 89.44 95 ALA A N 1
ATOM 786 C CA . ALA A 1 95 ? -15.712 -7.368 2.703 1.00 89.44 95 ALA A CA 1
ATOM 787 C C . ALA A 1 95 ? -14.599 -7.085 3.730 1.00 89.44 95 ALA A C 1
ATOM 789 O O . ALA A 1 95 ? -14.862 -6.569 4.811 1.00 89.44 95 ALA A O 1
ATOM 790 N N . GLN A 1 96 ? -13.341 -7.399 3.398 1.00 89.88 96 GLN A N 1
ATOM 791 C CA . GLN A 1 96 ? -12.199 -7.080 4.251 1.00 89.88 96 GLN A CA 1
ATOM 792 C C . GLN A 1 96 ? -11.988 -5.567 4.376 1.00 89.88 96 GLN A C 1
ATOM 794 O O . GLN A 1 96 ? -11.739 -5.080 5.476 1.00 89.88 96 GLN A O 1
ATOM 799 N N . TYR A 1 97 ? -12.108 -4.820 3.276 1.00 90.88 97 TYR A N 1
ATOM 800 C CA . TYR A 1 97 ? -12.001 -3.364 3.308 1.00 90.88 97 TYR A CA 1
ATOM 801 C C . TYR A 1 97 ? -13.111 -2.740 4.157 1.00 90.88 97 TYR A C 1
ATOM 803 O O .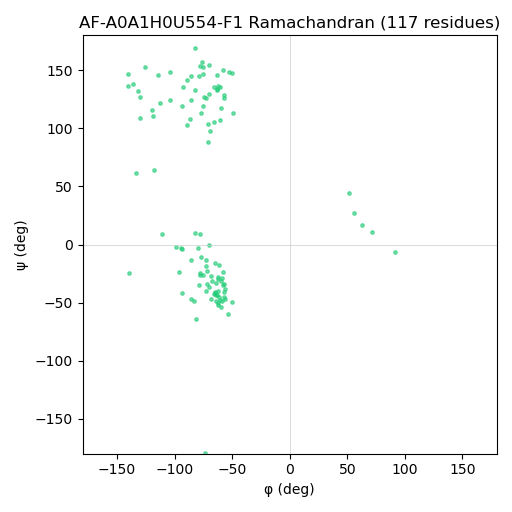 TYR A 1 97 ? -12.824 -1.877 4.982 1.00 90.88 97 TYR A O 1
ATOM 811 N N . GLN A 1 98 ? -14.351 -3.222 4.018 1.00 89.50 98 GLN A N 1
ATOM 812 C CA . GLN A 1 98 ? -15.477 -2.764 4.840 1.00 89.50 98 GLN A CA 1
ATOM 813 C C . GLN A 1 98 ? -15.259 -3.051 6.329 1.00 89.50 98 GLN A C 1
ATOM 815 O O . GLN A 1 98 ? -15.395 -2.144 7.143 1.00 89.50 98 GLN A O 1
ATOM 820 N N . LYS A 1 99 ? -14.797 -4.258 6.685 1.00 91.81 99 LYS A N 1
ATOM 821 C CA . LYS A 1 99 ? -14.453 -4.596 8.076 1.00 91.81 99 LYS A CA 1
ATOM 822 C C . LYS A 1 99 ? -13.415 -3.644 8.666 1.00 91.81 99 LYS A C 1
ATOM 824 O O . LYS A 1 99 ? -13.605 -3.141 9.763 1.00 91.81 99 LYS A O 1
ATOM 829 N N . LEU A 1 100 ? -12.341 -3.357 7.930 1.00 91.19 100 LEU A N 1
ATOM 830 C CA . LEU A 1 100 ? -11.297 -2.427 8.383 1.00 91.19 100 LEU A CA 1
ATOM 831 C C . LEU A 1 100 ? -11.788 -0.973 8.461 1.00 91.19 100 LEU A C 1
ATOM 833 O O . LEU A 1 100 ? -11.243 -0.165 9.215 1.00 91.19 100 LEU A O 1
ATOM 837 N N . LEU A 1 101 ? -12.790 -0.618 7.656 1.00 89.50 101 LEU A N 1
ATOM 838 C CA . LEU A 1 101 ? -13.422 0.695 7.688 1.00 89.50 101 LEU A CA 1
ATOM 839 C C . LEU A 1 101 ? -14.304 0.858 8.936 1.00 89.50 101 LEU A C 1
ATOM 841 O O . LEU A 1 101 ? -14.274 1.919 9.561 1.00 89.50 101 LEU A O 1
ATOM 845 N N . GLU A 1 102 ? -15.029 -0.193 9.316 1.00 90.75 102 GLU A N 1
ATOM 846 C CA . GLU A 1 102 ? -15.896 -0.243 10.501 1.00 90.75 102 GLU A CA 1
ATOM 847 C C . GLU A 1 102 ? -15.113 -0.436 11.810 1.00 90.75 102 GLU A C 1
ATOM 849 O O . GLU A 1 102 ? -15.546 0.027 12.860 1.00 90.75 102 GLU A O 1
ATOM 854 N N . ASP A 1 103 ? -13.932 -1.053 11.762 1.00 92.06 103 ASP A N 1
ATOM 855 C CA . ASP A 1 103 ? -13.123 -1.347 12.948 1.00 92.06 103 ASP A CA 1
ATOM 856 C C . ASP A 1 103 ? -12.498 -0.085 13.559 1.00 92.06 103 ASP A C 1
ATOM 858 O O . ASP A 1 103 ? -11.514 0.449 13.046 1.00 92.06 103 ASP A O 1
ATOM 862 N N . GLU A 1 104 ? -13.040 0.408 14.671 1.00 88.69 104 GLU A N 1
ATOM 863 C CA . GLU A 1 104 ? -12.580 1.616 15.372 1.00 88.69 104 GLU A CA 1
ATOM 864 C C . GLU A 1 104 ? -11.111 1.575 15.827 1.00 88.69 104 GLU A C 1
ATOM 866 O O . GLU A 1 104 ? -10.488 2.633 15.957 1.00 88.69 104 GLU A O 1
ATOM 871 N N . SER A 1 105 ? -10.523 0.388 16.005 1.00 88.88 105 SER A N 1
ATOM 872 C CA . SER A 1 105 ? -9.113 0.237 16.385 1.00 88.88 105 SER A CA 1
ATOM 873 C C . SER A 1 105 ? -8.149 0.597 15.245 1.00 88.88 105 SER A C 1
ATOM 875 O O . SER A 1 105 ? -6.999 0.993 15.482 1.00 88.88 105 SER A O 1
ATOM 877 N N . VAL A 1 106 ? -8.634 0.538 14.000 1.00 92.06 106 VAL A N 1
ATOM 878 C CA . VAL A 1 106 ? -7.870 0.853 12.794 1.00 92.06 106 VAL A CA 1
ATOM 879 C C . VAL A 1 106 ? -7.931 2.350 12.517 1.00 92.06 106 VAL A C 1
ATOM 881 O O . VAL A 1 106 ? -8.992 2.953 12.335 1.00 92.06 106 VAL A O 1
ATOM 884 N N . LYS A 1 107 ? -6.763 2.985 12.404 1.00 91.94 107 LYS A N 1
ATOM 885 C CA . LYS A 1 107 ? -6.669 4.407 12.063 1.00 91.94 107 LYS A CA 1
ATOM 886 C C . LYS A 1 107 ? -6.911 4.630 10.572 1.00 91.94 107 LYS A C 1
ATOM 888 O O . LYS A 1 107 ? -6.061 4.297 9.747 1.00 91.94 107 LYS A O 1
ATOM 893 N N . LYS A 1 108 ? -8.008 5.293 10.218 1.00 91.25 108 LYS A N 1
ATOM 894 C CA . LYS A 1 108 ? -8.321 5.625 8.822 1.00 91.25 108 LYS A CA 1
ATOM 895 C C . LYS A 1 108 ? -7.595 6.887 8.368 1.00 91.25 108 LYS A C 1
ATOM 897 O O . LYS A 1 108 ? -7.573 7.905 9.057 1.00 91.25 108 LYS A O 1
ATOM 902 N N . LEU A 1 109 ? -6.975 6.814 7.198 1.00 88.62 109 LEU A N 1
ATOM 903 C CA . LEU A 1 109 ? -6.223 7.888 6.565 1.00 88.62 109 LEU A CA 1
ATOM 904 C C . LEU A 1 109 ? -6.682 8.044 5.115 1.00 88.62 109 LEU A C 1
ATOM 906 O O . LEU A 1 109 ? -6.327 7.239 4.265 1.00 88.62 109 LEU A O 1
ATOM 910 N N . GLY A 1 110 ? -7.388 9.124 4.791 1.00 83.56 110 GLY A N 1
ATOM 911 C CA . GLY A 1 110 ? -7.747 9.402 3.399 1.00 83.56 110 GLY A CA 1
ATOM 912 C C . GLY A 1 110 ? -6.517 9.576 2.503 1.00 83.56 110 GLY A C 1
ATOM 913 O O . GLY A 1 110 ? -5.558 10.283 2.867 1.00 83.56 110 GLY A O 1
ATOM 914 N N . ALA A 1 111 ? -6.537 8.963 1.317 1.00 80.44 111 ALA A N 1
ATOM 915 C CA . ALA A 1 111 ? -5.593 9.291 0.253 1.00 80.44 111 ALA A CA 1
ATOM 916 C C . ALA A 1 111 ? -5.603 10.805 -0.024 1.00 80.44 111 ALA A C 1
ATOM 918 O O . ALA A 1 111 ? -6.607 11.488 0.176 1.00 80.44 111 ALA A O 1
ATOM 919 N N . TYR A 1 112 ? -4.467 11.373 -0.436 1.00 77.38 112 TYR A N 1
ATOM 920 C CA . TYR A 1 112 ? -4.456 12.804 -0.742 1.00 77.38 112 TYR A CA 1
ATOM 921 C C . TYR A 1 112 ? -5.330 13.090 -1.958 1.00 77.38 112 TYR A C 1
ATOM 923 O O . TYR A 1 112 ? -5.179 12.425 -2.985 1.00 77.38 112 TYR A O 1
ATOM 931 N N . ARG A 1 113 ? -6.141 14.150 -1.875 1.00 62.41 113 ARG A N 1
ATOM 932 C CA . ARG A 1 113 ? -6.939 14.652 -2.999 1.00 62.41 113 ARG A CA 1
ATOM 933 C C . ARG A 1 113 ? -6.072 14.825 -4.246 1.00 62.41 113 ARG A C 1
ATOM 935 O O . ARG A 1 113 ? -4.863 15.100 -4.171 1.00 62.41 113 ARG A O 1
ATOM 942 N N . ASN A 1 114 ? -6.651 14.613 -5.423 1.00 54.53 114 ASN A N 1
ATOM 943 C CA . ASN A 1 114 ? -6.011 15.073 -6.649 1.00 54.53 114 ASN A CA 1
ATOM 944 C C . ASN A 1 114 ? -6.008 16.600 -6.604 1.00 54.53 114 ASN A C 1
ATOM 946 O O . ASN A 1 114 ? -7.041 17.220 -6.805 1.00 54.53 114 ASN A O 1
ATOM 950 N N . GLN A 1 115 ? -4.851 17.214 -6.344 1.00 50.00 115 GLN A N 1
ATOM 951 C CA . GLN A 1 115 ? -4.670 18.590 -6.787 1.00 50.00 115 GLN A CA 1
ATOM 952 C C . GLN A 1 115 ? -4.804 18.545 -8.308 1.00 50.00 115 GLN A C 1
ATOM 954 O O . GLN A 1 115 ? -3.944 17.976 -8.989 1.00 50.00 115 GLN A O 1
ATOM 959 N N . LYS A 1 116 ? -5.931 19.050 -8.822 1.00 43.62 116 LYS A N 1
ATOM 960 C CA . LYS A 1 116 ? -6.044 19.465 -10.217 1.00 43.62 116 LYS A CA 1
ATOM 961 C C . LYS A 1 116 ? -4.823 20.348 -10.461 1.00 43.62 116 LYS A C 1
ATOM 963 O O . LYS A 1 116 ? -4.684 21.386 -9.824 1.00 43.62 116 LYS A O 1
ATOM 968 N N . ARG A 1 117 ? -3.898 19.900 -11.310 1.00 39.41 117 ARG A N 1
ATOM 969 C CA . ARG A 1 117 ? -3.001 20.850 -11.959 1.00 39.41 117 ARG A CA 1
ATOM 970 C C . ARG A 1 117 ? -3.908 21.617 -12.910 1.00 39.41 117 ARG A C 1
ATOM 972 O O . ARG A 1 117 ? -4.292 21.070 -13.939 1.00 39.41 117 ARG A O 1
ATOM 979 N N . GLU A 1 118 ? -4.365 22.787 -12.481 1.00 36.09 118 GLU A N 1
ATOM 980 C CA . GLU A 1 118 ? -4.766 23.817 -13.431 1.00 36.09 118 GLU A CA 1
ATOM 981 C C . GLU A 1 118 ? -3.514 24.110 -14.267 1.00 36.09 118 GLU A C 1
ATOM 983 O O . GLU A 1 118 ? -2.446 24.378 -13.711 1.00 36.09 118 GLU A O 1
ATOM 988 N N . ASN A 1 119 ? -3.627 23.846 -15.569 1.00 35.84 119 ASN A N 1
ATOM 989 C CA . ASN A 1 119 ? -2.627 24.201 -16.574 1.00 35.84 119 ASN A CA 1
ATOM 990 C C . ASN A 1 119 ? -2.646 25.710 -16.805 1.00 35.84 119 ASN A C 1
ATOM 992 O O . ASN A 1 119 ? -3.757 26.281 -16.740 1.00 35.84 119 ASN A O 1
#

Sequence (119 aa):
MEQLITISEDSPTTTSIIPENDGTLPYLKYEILISNPYCYTELEFFKEVHHVKRNKPHLKIDSYRLRRMHLPKRFGWGVHINEQKKIAIIPCESAQYQKLLEDESVKKLGAYRNQKREN

pLDDT: mean 84.32, std 12.21, range [35.84, 94.69]

Radius of gyration: 13.94 Å; Cα contacts (8 Å, |Δi|>4): 215; chains: 1; bounding box: 36×35×35 Å